Protein AF-A0A9P5J2Y1-F1 (afdb_monomer_lite)

pLDDT: mean 81.2, std 11.12, range [40.03, 93.06]

Foldseek 3Di:
DDDAQEKEKFWDDDPQWTKIKIKGQAPRVHRNHIDMDMDTPGGCVVDPSLLRQLVRLQNSLVVVLVDPPGLEHEYEYQDPVSVVCLVPPDPDPCNVSSVSSVVSVVVSCVVPVNYDYYYHHDHPPDPPPNNVVTD

Secondary structure (DSSP, 8-state):
-PPPEEEEEEEEEETTEEEEEEEE-TTGGG-SS-EEEEEEEEETTT--HHHHHHHHHHHHHHHHHHSTT-SEEEEEES-HHHHHHHHS--SSTTHHHHHHHHHHHHHHHHH-TT-EEEEEE--SSS--HHHHTT-

Radius of gyration: 14.22 Å; chains: 1; bounding box: 40×23×42 Å

Sequence (135 aa):
MGEAFCVYSDGSSIEGGVGAAAVALAGQRGLRNGLTLSYTLGADNLHTVYEAELIGAILALEIIRKAKDVRSAAILMDNQSAIRTLQNPTARPGQQLTQCFFKILEGLLKTNPRLQLQLVWVPGHRDIEGNEAAD

Structure (mmCIF, N/CA/C/O backbone):
data_AF-A0A9P5J2Y1-F1
#
_entry.id   AF-A0A9P5J2Y1-F1
#
loop_
_atom_site.group_PDB
_atom_site.id
_atom_site.type_symbol
_atom_site.label_atom_id
_atom_site.label_alt_id
_atom_site.label_comp_id
_atom_site.label_asym_id
_atom_site.label_entity_id
_atom_site.label_seq_id
_atom_site.pdbx_PDB_ins_code
_atom_site.Cartn_x
_atom_site.Cartn_y
_atom_site.Cartn_z
_atom_site.occupancy
_atom_site.B_iso_or_equiv
_atom_site.auth_seq_id
_atom_site.auth_comp_id
_atom_site.auth_asym_id
_atom_site.auth_atom_id
_atom_site.pdbx_PDB_model_num
ATOM 1 N N . MET A 1 1 ? -13.663 -8.465 16.719 1.00 40.03 1 MET A N 1
ATOM 2 C CA . MET A 1 1 ? -12.519 -7.799 16.060 1.00 40.03 1 MET A CA 1
ATOM 3 C C . MET A 1 1 ? -13.104 -7.135 14.821 1.00 40.03 1 MET A C 1
ATOM 5 O O . MET A 1 1 ? -13.711 -7.849 14.042 1.00 40.03 1 MET A O 1
ATOM 9 N N . GLY A 1 2 ? -13.134 -5.801 14.737 1.00 56.09 2 GLY A N 1
ATOM 10 C CA . GLY A 1 2 ? -13.792 -5.114 13.611 1.00 56.09 2 GLY A CA 1
ATOM 11 C C . GLY A 1 2 ? -13.016 -5.306 12.306 1.00 56.09 2 GLY A C 1
ATOM 12 O O . GLY A 1 2 ? -11.799 -5.468 12.363 1.00 56.09 2 GLY A O 1
ATOM 13 N N . GLU A 1 3 ? -13.704 -5.267 11.165 1.00 69.75 3 GLU A N 1
ATOM 14 C CA . GLU A 1 3 ? -13.107 -5.430 9.831 1.00 69.75 3 GLU A CA 1
ATOM 15 C C . GLU A 1 3 ? -11.933 -4.467 9.623 1.00 69.75 3 GLU A C 1
ATOM 17 O O . GLU A 1 3 ? -12.025 -3.288 9.987 1.00 69.75 3 GLU A O 1
ATOM 22 N N . ALA A 1 4 ? -10.813 -4.970 9.097 1.00 82.69 4 ALA A N 1
ATOM 23 C CA . ALA A 1 4 ? -9.649 -4.155 8.773 1.00 82.69 4 ALA A CA 1
ATOM 24 C C . ALA A 1 4 ? -9.984 -3.181 7.633 1.00 82.69 4 ALA A C 1
ATOM 26 O O . ALA A 1 4 ? -10.786 -3.479 6.752 1.00 82.69 4 ALA A O 1
ATOM 27 N N . PHE A 1 5 ? -9.379 -1.996 7.657 1.00 89.38 5 PHE A N 1
ATOM 28 C CA . PHE A 1 5 ? -9.470 -1.062 6.541 1.00 89.38 5 PHE A CA 1
ATOM 29 C C . PHE A 1 5 ? -8.517 -1.529 5.436 1.00 89.38 5 PHE A C 1
ATOM 31 O O . PHE A 1 5 ? -7.300 -1.422 5.586 1.00 89.38 5 PHE A O 1
ATOM 38 N N . CYS A 1 6 ? -9.076 -2.114 4.383 1.00 91.00 6 CYS A N 1
ATOM 39 C CA . CYS A 1 6 ? -8.317 -2.676 3.270 1.00 91.00 6 CYS A CA 1
ATOM 40 C C . CYS A 1 6 ? -8.020 -1.599 2.228 1.00 91.00 6 CYS A C 1
ATOM 42 O O . CYS A 1 6 ? -8.938 -0.910 1.793 1.00 91.00 6 CYS A O 1
ATOM 44 N N . VAL A 1 7 ? -6.762 -1.487 1.820 1.00 91.00 7 VAL A N 1
ATOM 45 C CA . VAL A 1 7 ? -6.325 -0.633 0.717 1.00 91.00 7 VAL A CA 1
ATOM 46 C C . VAL A 1 7 ? -5.572 -1.504 -0.272 1.00 91.00 7 VAL A C 1
ATOM 48 O O . VAL A 1 7 ? -4.610 -2.165 0.102 1.00 91.00 7 VAL A O 1
ATOM 51 N N . TYR A 1 8 ? -6.027 -1.523 -1.510 1.00 90.56 8 TYR A N 1
ATOM 52 C CA . TYR A 1 8 ? -5.388 -2.227 -2.610 1.00 90.56 8 TYR A CA 1
ATOM 53 C C . TYR A 1 8 ? -4.331 -1.318 -3.210 1.00 90.56 8 TYR A C 1
ATOM 55 O O . TYR A 1 8 ? -4.540 -0.107 -3.258 1.00 90.56 8 TYR A O 1
ATOM 63 N N . SER A 1 9 ? -3.202 -1.866 -3.628 1.00 91.00 9 SER A N 1
ATOM 64 C CA . SER A 1 9 ? -2.198 -1.121 -4.376 1.00 91.00 9 SER A CA 1
ATOM 65 C C . SER A 1 9 ? -1.631 -1.970 -5.486 1.00 91.00 9 SER A C 1
ATOM 67 O O . SER A 1 9 ? -1.388 -3.153 -5.258 1.00 91.00 9 SER A O 1
ATOM 69 N N . ASP A 1 10 ? -1.353 -1.324 -6.606 1.00 87.25 10 ASP A N 1
ATOM 70 C CA . ASP A 1 10 ? -0.775 -1.952 -7.782 1.00 87.25 10 ASP A CA 1
ATOM 71 C C . ASP A 1 10 ? 0.246 -1.010 -8.432 1.00 87.25 10 ASP A C 1
ATOM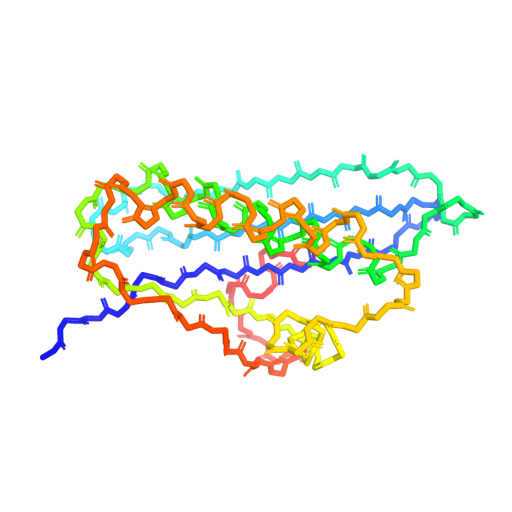 73 O O . ASP A 1 10 ? 0.221 0.217 -8.238 1.00 87.25 10 ASP A O 1
ATOM 77 N N . GLY A 1 11 ? 1.178 -1.600 -9.165 1.00 85.38 11 GLY A N 1
ATOM 78 C CA . GLY A 1 11 ? 2.141 -0.922 -10.004 1.00 85.38 11 GLY A CA 1
ATOM 79 C C . GLY A 1 11 ? 2.091 -1.497 -11.409 1.00 85.38 11 GLY A C 1
ATOM 80 O O . GLY A 1 11 ? 2.516 -2.624 -11.630 1.00 85.38 11 GLY A O 1
ATOM 81 N N . SER A 1 12 ? 1.675 -0.695 -12.383 1.00 81.69 12 SER A N 1
ATOM 82 C CA . SER A 1 12 ? 1.555 -1.124 -13.773 1.00 81.69 12 SER A CA 1
ATOM 83 C C . SER A 1 12 ? 2.559 -0.415 -14.685 1.00 81.69 12 SER A C 1
ATOM 85 O O . SER A 1 12 ? 3.091 0.667 -14.398 1.00 81.69 12 SER A O 1
ATOM 87 N N . SER A 1 13 ? 2.864 -1.056 -15.813 1.00 81.38 13 SER A N 1
ATOM 88 C CA . SER A 1 13 ? 3.582 -0.427 -16.919 1.00 81.38 13 SER A CA 1
ATOM 89 C C . SER A 1 13 ? 2.787 -0.600 -18.202 1.00 81.38 13 SER A C 1
ATOM 91 O O . SER A 1 13 ? 2.520 -1.721 -18.630 1.00 81.38 13 SER A O 1
ATOM 93 N N . ILE A 1 14 ? 2.393 0.523 -18.800 1.00 74.81 14 ILE A N 1
ATOM 94 C CA . ILE A 1 14 ? 1.530 0.577 -19.980 1.00 74.81 14 ILE A CA 1
ATOM 95 C C . ILE A 1 14 ? 2.169 1.522 -20.995 1.00 74.81 14 ILE A C 1
ATOM 97 O O . ILE A 1 14 ? 2.552 2.639 -20.653 1.00 74.81 14 ILE A O 1
ATOM 101 N N . GLU A 1 15 ? 2.286 1.064 -22.245 1.00 72.69 15 GLU A N 1
ATOM 102 C CA . GLU A 1 15 ? 2.726 1.864 -23.405 1.00 72.69 15 GLU A CA 1
ATOM 103 C C . GLU A 1 15 ? 4.025 2.672 -23.190 1.00 72.69 15 GLU A C 1
ATOM 105 O O . GLU A 1 15 ? 4.175 3.792 -23.673 1.00 72.69 15 GLU A O 1
ATOM 110 N N . GLY A 1 16 ? 4.992 2.102 -22.467 1.00 75.44 16 GLY A N 1
ATOM 111 C CA . GLY A 1 16 ? 6.276 2.755 -22.197 1.00 75.44 16 GLY A CA 1
ATOM 112 C C . GLY A 1 16 ? 6.264 3.718 -21.007 1.00 75.44 16 GLY A C 1
ATOM 113 O O . GLY A 1 16 ? 7.264 4.383 -20.747 1.00 75.44 16 GLY A O 1
ATOM 114 N N . GLY A 1 17 ? 5.150 3.805 -20.278 1.00 82.94 17 GLY A N 1
ATOM 115 C CA . GLY A 1 17 ? 5.027 4.499 -19.001 1.00 82.94 17 GLY A CA 1
ATOM 116 C C . GLY A 1 17 ? 4.963 3.527 -17.824 1.00 82.94 17 GLY A C 1
ATOM 117 O O . GLY A 1 17 ? 4.539 2.382 -17.966 1.00 82.94 17 GLY A O 1
ATOM 118 N N . VAL A 1 18 ? 5.370 3.990 -16.647 1.00 85.94 18 VAL A N 1
ATOM 119 C CA . VAL A 1 18 ? 5.280 3.270 -15.373 1.00 85.94 18 VAL A CA 1
ATOM 120 C C . VAL A 1 18 ? 4.470 4.108 -14.398 1.00 85.94 18 VAL A C 1
ATOM 122 O O . VAL A 1 18 ? 4.721 5.306 -14.223 1.00 85.94 18 VAL A O 1
ATOM 125 N N . GLY A 1 19 ? 3.489 3.477 -13.766 1.00 88.38 19 GLY A N 1
ATOM 126 C CA . GLY A 1 19 ? 2.552 4.112 -12.856 1.00 88.38 19 GLY A CA 1
ATOM 127 C C . GLY A 1 19 ? 2.225 3.219 -11.671 1.00 88.38 19 GLY A C 1
ATOM 128 O O . GLY A 1 19 ? 2.420 2.013 -11.701 1.00 88.38 19 GLY A O 1
ATOM 129 N N . ALA A 1 20 ? 1.753 3.842 -10.604 1.00 91.12 20 ALA A N 1
ATOM 130 C CA . ALA A 1 20 ? 1.330 3.173 -9.391 1.00 91.12 20 ALA A CA 1
ATOM 131 C C . ALA A 1 20 ? -0.016 3.723 -8.949 1.00 91.12 20 ALA A C 1
ATOM 133 O O . ALA A 1 20 ? -0.265 4.926 -9.088 1.00 91.12 20 ALA A O 1
ATOM 134 N N . ALA A 1 21 ? -0.847 2.887 -8.347 1.00 90.44 21 ALA A N 1
ATOM 135 C CA . ALA A 1 21 ? -2.091 3.321 -7.743 1.00 90.44 21 ALA A CA 1
ATOM 136 C C . ALA A 1 21 ? -2.358 2.616 -6.416 1.00 90.44 21 ALA A C 1
ATOM 138 O O . ALA A 1 21 ? -1.793 1.575 -6.090 1.00 90.44 21 ALA A O 1
ATOM 139 N N . ALA A 1 22 ? -3.215 3.239 -5.616 1.00 92.25 22 ALA A N 1
ATOM 140 C CA . ALA A 1 22 ? -3.787 2.659 -4.423 1.00 92.25 22 ALA A CA 1
ATOM 141 C C . ALA A 1 22 ? -5.259 3.053 -4.296 1.00 92.25 22 ALA A C 1
ATOM 143 O O . ALA A 1 22 ? -5.626 4.206 -4.543 1.00 92.25 22 ALA A O 1
ATOM 144 N N . VAL A 1 23 ? -6.094 2.106 -3.873 1.00 91.12 23 VAL A N 1
ATOM 145 C CA . VAL A 1 23 ? -7.548 2.248 -3.792 1.00 91.12 23 VAL A CA 1
ATOM 146 C C . VAL A 1 23 ? -8.078 1.692 -2.475 1.00 91.12 23 VAL A C 1
ATOM 148 O O . VAL A 1 23 ? -7.812 0.554 -2.103 1.00 91.12 23 VAL A O 1
ATOM 151 N N . ALA A 1 24 ? -8.888 2.481 -1.777 1.00 90.88 24 ALA A N 1
ATOM 152 C CA . ALA A 1 24 ? -9.806 2.004 -0.749 1.00 90.88 24 ALA A CA 1
ATOM 153 C C . ALA A 1 24 ? -11.235 2.067 -1.291 1.00 90.88 24 ALA A C 1
ATOM 155 O O . ALA A 1 24 ? -11.664 3.103 -1.809 1.00 90.88 24 ALA A O 1
ATOM 156 N N . LEU A 1 25 ? -11.976 0.973 -1.153 1.00 85.56 25 LEU A N 1
ATOM 157 C CA . LEU A 1 25 ? -13.315 0.847 -1.718 1.00 85.56 25 LEU A CA 1
ATOM 158 C C . LEU A 1 25 ? -14.344 1.646 -0.905 1.00 85.56 25 LEU A C 1
ATOM 160 O O . LEU A 1 25 ? -14.214 1.855 0.307 1.00 85.56 25 LEU A O 1
ATOM 164 N N . ALA A 1 26 ? -15.401 2.095 -1.586 1.00 80.31 26 ALA A N 1
ATOM 165 C CA . ALA A 1 26 ? -16.538 2.732 -0.931 1.00 80.31 26 ALA A CA 1
ATOM 166 C C . ALA A 1 26 ? -17.221 1.757 0.049 1.00 80.31 26 ALA A C 1
ATOM 168 O O . ALA A 1 26 ? -17.191 0.542 -0.125 1.00 80.31 26 ALA A O 1
ATOM 169 N N . GLY A 1 27 ? -17.840 2.283 1.104 1.00 74.19 27 GLY A N 1
ATOM 170 C CA . GLY A 1 27 ? -18.539 1.494 2.122 1.00 74.19 27 GLY A CA 1
ATOM 171 C C . GLY A 1 27 ? -17.650 0.991 3.263 1.00 74.19 27 GLY A C 1
ATOM 172 O O . GLY A 1 27 ? -18.159 0.713 4.351 1.00 74.19 27 GLY A O 1
ATOM 173 N N . GLN A 1 28 ? -16.323 0.964 3.099 1.00 80.31 28 GLN A N 1
ATOM 174 C CA . GLN A 1 28 ? -15.417 0.543 4.169 1.00 80.31 28 GLN A CA 1
ATOM 175 C C . GLN A 1 28 ? -15.416 1.538 5.334 1.00 80.31 28 GLN A C 1
ATOM 177 O O . GLN A 1 28 ? -15.039 2.698 5.184 1.00 80.31 28 GLN A O 1
ATOM 182 N N . ARG A 1 29 ? -15.830 1.088 6.527 1.00 72.06 29 ARG A N 1
ATOM 183 C CA . ARG A 1 29 ? -15.871 1.912 7.756 1.00 72.06 29 ARG A CA 1
ATOM 184 C C . ARG A 1 29 ? -16.570 3.274 7.579 1.00 72.06 29 ARG A C 1
ATOM 186 O O . ARG A 1 29 ? -16.201 4.256 8.218 1.00 72.06 29 ARG A O 1
ATOM 193 N N . GLY A 1 30 ? -17.594 3.334 6.727 1.00 67.25 30 GLY A N 1
ATOM 194 C CA . GLY A 1 30 ? -18.356 4.561 6.484 1.00 67.25 30 GLY A CA 1
ATOM 195 C C . GLY A 1 30 ? -17.717 5.539 5.491 1.00 67.25 30 GLY A C 1
ATOM 196 O O . GLY A 1 30 ? -18.184 6.677 5.399 1.00 67.25 30 GLY A O 1
ATOM 197 N N . LEU A 1 31 ? -16.699 5.120 4.722 1.00 74.69 31 LEU A N 1
ATOM 198 C CA . LEU A 1 31 ? -16.288 5.825 3.501 1.00 74.69 31 LEU A CA 1
ATOM 199 C C . LEU A 1 31 ? -17.502 5.924 2.569 1.00 74.69 31 LEU A C 1
ATOM 201 O O . LEU A 1 31 ? -17.960 4.919 2.031 1.00 74.69 31 LEU A O 1
ATOM 205 N N . ARG A 1 32 ? -18.047 7.130 2.383 1.00 71.19 32 ARG A N 1
ATOM 206 C CA . ARG A 1 32 ? -19.167 7.341 1.448 1.00 71.19 32 ARG A CA 1
ATOM 207 C C . ARG A 1 32 ? -18.740 7.131 -0.000 1.00 71.19 32 ARG A C 1
ATOM 209 O O . ARG A 1 32 ? -19.486 6.551 -0.776 1.00 71.19 32 ARG A O 1
ATOM 216 N N . ASN A 1 33 ? -17.528 7.574 -0.315 1.00 78.69 33 ASN A N 1
ATOM 217 C CA . ASN A 1 33 ? -16.896 7.416 -1.613 1.00 78.69 33 ASN A CA 1
ATOM 218 C C . ASN A 1 33 ? -15.585 6.656 -1.399 1.00 78.69 33 ASN A C 1
ATOM 220 O O . ASN A 1 33 ? -14.953 6.830 -0.353 1.00 78.69 33 ASN A O 1
ATOM 224 N N . GLY A 1 34 ? -15.183 5.843 -2.376 1.00 83.94 34 GLY A N 1
ATOM 225 C CA . GLY A 1 34 ? -13.848 5.249 -2.393 1.00 83.94 34 GLY A CA 1
ATOM 226 C C . GLY A 1 34 ? -12.765 6.330 -2.409 1.00 83.94 34 GLY A C 1
ATOM 227 O O . GLY A 1 34 ? -13.019 7.480 -2.782 1.00 83.94 34 GLY A O 1
ATOM 228 N N . LEU A 1 35 ? -11.561 5.975 -1.974 1.00 88.62 35 LEU A N 1
ATOM 229 C CA . LEU A 1 35 ? -10.386 6.834 -2.080 1.00 88.62 35 LEU A CA 1
ATOM 230 C C . LEU A 1 35 ? -9.403 6.191 -3.045 1.00 88.62 35 LEU A C 1
ATOM 232 O O . LEU A 1 35 ? -8.938 5.091 -2.781 1.00 88.62 35 LEU A O 1
ATOM 236 N N . THR A 1 36 ? -9.039 6.917 -4.096 1.00 90.50 36 THR A N 1
ATOM 237 C CA . THR A 1 36 ? -8.025 6.495 -5.063 1.00 90.50 36 THR A CA 1
ATOM 238 C C . THR A 1 36 ? -6.898 7.515 -5.078 1.00 90.50 36 THR A C 1
ATOM 240 O O . THR A 1 36 ? -7.146 8.723 -5.129 1.00 90.50 36 THR A O 1
ATOM 243 N N . LEU A 1 37 ? -5.661 7.037 -5.015 1.00 90.75 37 LEU A N 1
ATOM 244 C CA . LEU A 1 37 ? -4.460 7.819 -5.281 1.00 90.75 37 LEU A CA 1
ATOM 245 C C . LEU A 1 37 ? -3.664 7.109 -6.366 1.00 90.75 37 LEU A C 1
ATOM 247 O O . LEU A 1 37 ? -3.501 5.900 -6.296 1.00 90.75 37 LEU A O 1
ATOM 251 N N . SER A 1 38 ? -3.135 7.857 -7.325 1.00 91.25 38 SER A N 1
ATOM 252 C CA . SER A 1 38 ? -2.227 7.327 -8.337 1.00 91.25 38 SER A CA 1
ATOM 253 C C . SER A 1 38 ? -1.032 8.250 -8.533 1.00 91.25 38 SER A C 1
ATOM 255 O O . SER A 1 38 ? -1.071 9.436 -8.190 1.00 91.25 38 SER A O 1
ATOM 257 N N . TYR A 1 39 ? 0.060 7.684 -9.032 1.00 89.50 39 TYR A N 1
ATOM 258 C CA . TYR A 1 39 ? 1.306 8.382 -9.289 1.00 89.50 39 TYR A CA 1
ATOM 259 C C . TYR A 1 39 ? 1.967 7.832 -10.550 1.00 89.50 39 TYR A C 1
ATOM 261 O O . TYR A 1 39 ? 2.193 6.632 -10.667 1.00 89.50 39 TYR A O 1
ATOM 269 N N . THR A 1 40 ? 2.312 8.715 -11.483 1.00 88.12 40 THR A N 1
ATOM 270 C CA . THR A 1 40 ? 3.027 8.352 -12.711 1.00 88.12 40 THR A CA 1
ATOM 271 C C . THR A 1 40 ? 4.516 8.589 -12.499 1.00 88.12 40 THR A C 1
ATOM 273 O O . THR A 1 40 ? 4.933 9.721 -12.256 1.00 88.12 40 THR A O 1
ATOM 276 N N . LEU A 1 41 ? 5.317 7.525 -12.576 1.00 84.31 41 LEU A N 1
ATOM 277 C CA . LEU A 1 41 ? 6.767 7.593 -12.395 1.00 84.31 41 LEU A CA 1
ATOM 278 C C . LEU A 1 41 ? 7.437 8.195 -13.634 1.00 84.31 41 LEU A C 1
ATOM 280 O O . LEU A 1 41 ? 8.354 9.001 -13.508 1.00 84.31 41 LEU A O 1
ATOM 284 N N . GLY A 1 42 ? 6.953 7.841 -14.825 1.00 84.88 42 GLY A N 1
ATOM 285 C CA . GLY A 1 42 ? 7.512 8.294 -16.097 1.00 84.88 42 GLY A CA 1
ATOM 286 C C . GLY A 1 42 ? 7.805 7.120 -17.016 1.00 84.88 42 GLY A C 1
ATOM 287 O O . GLY A 1 42 ? 7.073 6.139 -16.995 1.00 84.88 42 GLY A O 1
ATOM 288 N N . ALA A 1 43 ? 8.849 7.226 -17.834 1.00 82.19 43 ALA A N 1
ATOM 289 C CA . ALA A 1 43 ? 9.161 6.214 -18.837 1.00 82.19 43 ALA A CA 1
ATOM 290 C C . ALA A 1 43 ? 9.700 4.900 -18.231 1.00 82.19 43 ALA A C 1
ATOM 292 O O . ALA A 1 43 ? 10.458 4.912 -17.258 1.00 82.19 43 ALA A O 1
ATOM 293 N N . ASP A 1 44 ? 9.354 3.774 -18.851 1.00 79.56 44 ASP A N 1
ATOM 294 C CA . ASP A 1 44 ? 9.750 2.402 -18.481 1.00 79.56 44 ASP A CA 1
ATOM 295 C C . ASP A 1 44 ? 11.247 2.092 -18.652 1.00 79.56 44 ASP A C 1
ATOM 297 O O . ASP A 1 44 ? 11.770 1.122 -18.106 1.00 79.56 44 ASP A O 1
ATOM 301 N N . ASN A 1 45 ? 11.967 2.949 -19.374 1.00 79.31 45 ASN A N 1
ATOM 302 C CA . ASN A 1 45 ? 13.420 2.888 -19.505 1.00 79.31 45 ASN A CA 1
ATOM 303 C C . ASN A 1 45 ? 14.172 3.535 -18.327 1.00 79.31 45 ASN A C 1
ATOM 305 O O . ASN A 1 45 ? 15.382 3.344 -18.198 1.00 79.31 45 ASN A O 1
ATOM 309 N N . LEU A 1 46 ? 13.473 4.303 -17.486 1.00 78.00 46 LEU A N 1
ATOM 310 C CA . LEU A 1 46 ? 14.013 4.963 -16.295 1.00 78.00 46 LEU A CA 1
ATOM 311 C C . LEU A 1 46 ? 13.461 4.357 -15.008 1.00 78.00 46 LEU A C 1
ATOM 313 O O . LEU A 1 46 ? 14.160 4.353 -13.995 1.00 78.00 46 LEU A O 1
ATOM 317 N N . HIS A 1 47 ? 12.229 3.854 -15.059 1.00 81.38 47 HIS A N 1
ATOM 318 C CA . HIS A 1 47 ? 11.516 3.322 -13.913 1.00 81.38 47 HIS A CA 1
ATOM 319 C C . HIS A 1 47 ? 11.088 1.885 -14.134 1.00 81.38 47 HIS A C 1
ATOM 321 O O . HIS A 1 47 ? 10.814 1.462 -15.250 1.00 81.38 47 HIS A O 1
ATOM 327 N N . THR A 1 48 ? 11.016 1.127 -13.047 1.00 83.06 48 THR A N 1
ATOM 328 C CA . THR A 1 48 ? 10.602 -0.280 -13.110 1.00 83.06 48 THR A CA 1
ATOM 329 C C . THR A 1 48 ? 9.228 -0.472 -12.491 1.00 83.06 48 THR A C 1
ATOM 331 O O . THR A 1 48 ? 8.868 0.227 -11.546 1.00 83.06 48 THR A O 1
ATOM 334 N N . VAL A 1 49 ? 8.493 -1.486 -12.958 1.00 82.06 49 VAL A N 1
ATOM 335 C CA . VAL A 1 49 ? 7.249 -1.954 -12.316 1.00 82.06 49 VAL A CA 1
ATOM 336 C C . VAL A 1 49 ? 7.462 -2.168 -10.814 1.00 82.06 49 VAL A C 1
ATOM 338 O O . VAL A 1 49 ? 6.663 -1.738 -9.996 1.00 82.06 49 VAL A O 1
ATOM 341 N N . TYR A 1 50 ? 8.617 -2.712 -10.428 1.00 82.56 50 TYR A N 1
ATOM 342 C CA . TYR A 1 50 ? 8.988 -2.885 -9.025 1.00 82.56 50 TYR A CA 1
ATOM 343 C C . TYR A 1 50 ? 9.055 -1.572 -8.219 1.00 82.56 50 TYR A C 1
ATOM 345 O O . TYR A 1 50 ? 8.688 -1.550 -7.046 1.00 82.56 50 TYR A O 1
ATOM 353 N N . GLU A 1 51 ? 9.525 -0.468 -8.804 1.00 84.56 51 GLU A N 1
ATOM 354 C CA . GLU A 1 51 ? 9.476 0.844 -8.140 1.00 84.56 51 GLU A CA 1
ATOM 355 C C . GLU A 1 51 ? 8.042 1.353 -8.020 1.00 84.56 51 GLU A C 1
ATOM 357 O O . GLU A 1 51 ? 7.680 1.934 -6.996 1.00 84.56 51 GLU A O 1
ATOM 362 N N . ALA A 1 52 ? 7.227 1.103 -9.043 1.00 88.00 52 ALA A N 1
ATOM 363 C CA . ALA A 1 52 ? 5.819 1.459 -9.060 1.00 88.00 52 ALA A CA 1
ATOM 364 C C . ALA A 1 52 ? 5.055 0.765 -7.922 1.00 88.00 52 ALA A C 1
ATOM 366 O O . ALA A 1 52 ? 4.367 1.420 -7.152 1.00 88.00 52 ALA A O 1
ATOM 367 N N . GLU A 1 53 ? 5.302 -0.518 -7.703 1.00 87.81 53 GLU A N 1
ATOM 368 C CA . GLU A 1 53 ? 4.736 -1.321 -6.608 1.00 87.81 53 GLU A CA 1
ATOM 369 C C . GLU A 1 53 ? 5.059 -0.756 -5.219 1.00 87.81 53 GLU A C 1
ATOM 371 O O . GLU A 1 53 ? 4.202 -0.648 -4.336 1.00 87.81 53 GLU A O 1
ATOM 376 N N . LEU A 1 54 ? 6.311 -0.328 -5.016 1.00 88.75 54 LEU A N 1
ATOM 377 C CA . LEU A 1 54 ? 6.722 0.325 -3.771 1.00 88.75 54 LEU A CA 1
ATOM 378 C C . LEU A 1 54 ? 6.042 1.688 -3.599 1.00 88.75 54 LEU A C 1
ATOM 380 O O . LEU A 1 54 ? 5.684 2.059 -2.478 1.00 88.75 54 LEU A O 1
ATOM 384 N N . ILE A 1 55 ? 5.840 2.432 -4.688 1.00 90.19 55 ILE A N 1
ATOM 385 C CA . ILE A 1 55 ? 5.081 3.685 -4.662 1.00 90.19 55 ILE A CA 1
ATOM 386 C C . ILE A 1 55 ? 3.599 3.414 -4.385 1.00 90.19 55 ILE A C 1
ATOM 388 O O . ILE A 1 55 ? 3.018 4.135 -3.578 1.00 90.19 55 ILE A O 1
ATOM 392 N N . GLY A 1 56 ? 3.007 2.356 -4.937 1.00 91.69 56 GLY A N 1
ATOM 393 C CA . GLY A 1 56 ? 1.643 1.920 -4.635 1.00 91.69 56 GLY A CA 1
ATOM 394 C C . GLY A 1 56 ? 1.451 1.685 -3.136 1.00 91.69 56 GLY A C 1
ATOM 395 O O . GLY A 1 56 ? 0.532 2.235 -2.526 1.00 91.69 56 GLY A O 1
ATOM 396 N N . ALA A 1 57 ? 2.393 0.993 -2.490 1.00 91.12 57 ALA A N 1
ATOM 397 C CA . ALA A 1 57 ? 2.378 0.806 -1.039 1.00 91.12 57 ALA A CA 1
ATOM 398 C C . ALA A 1 57 ? 2.492 2.134 -0.255 1.00 91.12 57 ALA A C 1
ATOM 400 O O . ALA A 1 57 ? 1.838 2.314 0.777 1.00 91.12 57 ALA A O 1
ATOM 401 N N . ILE A 1 58 ? 3.294 3.091 -0.739 1.00 92.38 58 ILE A N 1
ATOM 402 C CA . ILE A 1 58 ? 3.393 4.440 -0.154 1.00 92.38 58 ILE A CA 1
ATOM 403 C C . ILE A 1 58 ? 2.061 5.192 -0.286 1.00 92.38 58 ILE A C 1
ATOM 405 O O . ILE A 1 58 ? 1.591 5.795 0.682 1.00 92.38 58 ILE A O 1
ATOM 409 N N . LEU A 1 59 ? 1.422 5.133 -1.456 1.00 92.94 59 LEU A N 1
ATOM 410 C CA . LEU A 1 59 ? 0.104 5.725 -1.683 1.00 92.94 59 LEU A CA 1
ATOM 411 C C . LEU A 1 59 ? -0.950 5.080 -0.775 1.00 92.94 59 LEU A C 1
ATOM 413 O O . LEU A 1 59 ? -1.793 5.785 -0.215 1.00 92.94 59 LEU A O 1
ATOM 417 N N . ALA A 1 60 ? -0.862 3.770 -0.542 1.00 93.06 60 ALA A N 1
ATOM 418 C CA . ALA A 1 60 ? -1.758 3.072 0.367 1.00 93.06 60 ALA A CA 1
ATOM 419 C C . ALA A 1 60 ? -1.623 3.571 1.818 1.00 93.06 60 ALA A C 1
ATOM 421 O O . ALA A 1 60 ? -2.635 3.817 2.479 1.00 93.06 60 ALA A O 1
ATOM 422 N N . LEU A 1 61 ? -0.398 3.823 2.303 1.00 92.31 61 LEU A N 1
ATOM 423 C CA . LEU A 1 61 ? -0.182 4.463 3.611 1.00 92.31 61 LEU A CA 1
ATOM 424 C C . LEU A 1 61 ? -0.821 5.854 3.687 1.00 92.31 61 LEU A C 1
ATOM 426 O O . LEU A 1 61 ? -1.406 6.205 4.713 1.00 92.31 61 LEU A O 1
ATOM 430 N N . GLU A 1 62 ? -0.745 6.639 2.614 1.00 91.50 62 GLU A N 1
ATOM 431 C CA . GLU A 1 62 ? -1.371 7.961 2.552 1.00 91.50 62 GLU A CA 1
ATOM 432 C C . GLU A 1 62 ? -2.904 7.888 2.595 1.00 91.50 62 GLU A C 1
ATOM 434 O O . GLU A 1 62 ? -3.541 8.716 3.254 1.00 91.50 62 GLU A O 1
ATOM 439 N N . ILE A 1 63 ? -3.512 6.877 1.968 1.00 90.75 63 ILE A N 1
ATOM 440 C CA . ILE A 1 63 ? -4.955 6.618 2.090 1.00 90.75 63 ILE A CA 1
ATOM 441 C C . ILE A 1 63 ? -5.312 6.255 3.535 1.00 90.75 63 ILE A C 1
ATOM 443 O O . ILE A 1 63 ? -6.236 6.845 4.100 1.00 90.75 63 ILE A O 1
ATOM 447 N N . ILE A 1 64 ? -4.549 5.359 4.171 1.00 90.50 64 ILE A N 1
ATOM 448 C CA . ILE A 1 64 ? -4.758 4.976 5.579 1.00 90.50 64 ILE A CA 1
ATOM 449 C C . ILE A 1 64 ? -4.618 6.194 6.499 1.00 90.50 64 ILE A C 1
ATOM 451 O O . ILE A 1 64 ? -5.415 6.364 7.418 1.00 90.50 64 ILE A O 1
ATOM 455 N N . ARG A 1 65 ? -3.647 7.075 6.236 1.00 87.75 65 ARG A N 1
ATOM 456 C CA . ARG A 1 65 ? -3.434 8.315 6.994 1.00 87.75 65 ARG A CA 1
ATOM 457 C C . ARG A 1 65 ? -4.606 9.289 6.870 1.00 87.75 65 ARG A C 1
ATOM 459 O O . ARG A 1 65 ? -4.910 9.998 7.828 1.00 87.75 65 ARG A O 1
ATOM 466 N N . LYS A 1 66 ? -5.247 9.358 5.698 1.00 86.38 66 LYS A N 1
ATOM 467 C CA . LYS A 1 66 ? -6.433 10.199 5.455 1.00 86.38 66 LYS A CA 1
ATOM 468 C C . LYS A 1 66 ? -7.707 9.601 6.054 1.00 86.38 66 LYS A C 1
ATOM 470 O O . LYS A 1 66 ? -8.626 10.351 6.390 1.00 86.38 66 LYS A O 1
ATOM 475 N N . ALA A 1 67 ? -7.770 8.279 6.200 1.00 83.44 67 ALA A N 1
ATOM 476 C CA . ALA A 1 67 ? -8.884 7.596 6.838 1.00 83.44 67 ALA A CA 1
ATOM 477 C C . ALA A 1 67 ? -8.883 7.848 8.359 1.00 83.44 67 ALA A C 1
ATOM 479 O O . ALA A 1 67 ? -7.894 7.632 9.058 1.00 83.44 67 ALA A O 1
ATOM 480 N N . LYS A 1 68 ? -10.012 8.325 8.896 1.00 73.31 68 LYS A N 1
ATOM 481 C CA . LYS A 1 68 ? -10.164 8.594 10.335 1.00 73.31 68 LYS A CA 1
ATOM 482 C C . LYS A 1 68 ? -10.461 7.305 11.106 1.00 73.31 68 LYS A C 1
ATOM 484 O O . LYS A 1 68 ? -11.103 6.399 10.585 1.00 73.31 68 LYS A O 1
ATOM 489 N N . ASP A 1 69 ? -9.996 7.239 12.355 1.00 76.56 69 ASP A N 1
ATOM 490 C CA . ASP A 1 69 ? -10.304 6.173 13.327 1.00 76.56 69 ASP A CA 1
ATOM 491 C C . ASP A 1 69 ? -9.951 4.735 12.896 1.00 76.56 69 ASP A C 1
ATOM 493 O O . ASP A 1 69 ? -10.493 3.747 13.405 1.00 76.56 69 ASP A O 1
ATOM 497 N N . VAL A 1 70 ? -8.980 4.582 11.995 1.00 84.44 70 VAL A N 1
ATOM 498 C CA . VAL A 1 70 ? -8.488 3.268 11.572 1.00 84.44 70 VAL A CA 1
ATOM 499 C C . VAL A 1 70 ? -7.590 2.669 12.656 1.00 84.44 70 VAL A C 1
ATOM 501 O O . VAL A 1 70 ? -6.498 3.159 12.916 1.00 84.44 70 VAL A O 1
ATOM 504 N N . ARG A 1 71 ? -8.028 1.579 13.296 1.00 87.06 71 ARG A N 1
ATOM 505 C CA . ARG A 1 71 ? -7.211 0.823 14.276 1.00 87.06 71 ARG A CA 1
ATOM 506 C C . ARG A 1 71 ? -6.532 -0.411 13.691 1.00 87.06 71 ARG A C 1
ATOM 508 O O . ARG A 1 71 ? -5.589 -0.936 14.264 1.00 87.06 71 ARG A O 1
ATOM 515 N N . SER A 1 72 ? -7.031 -0.887 12.561 1.00 90.06 72 SER A N 1
ATOM 516 C CA . SER A 1 72 ? -6.486 -2.029 11.836 1.00 90.06 72 SER A CA 1
ATOM 517 C C . SER A 1 72 ? -6.636 -1.749 10.351 1.00 90.06 72 SER A C 1
ATOM 519 O O . SER A 1 72 ? -7.740 -1.375 9.930 1.00 90.06 72 SER A O 1
ATOM 521 N N . ALA A 1 73 ? -5.536 -1.874 9.614 1.00 91.38 73 ALA A N 1
ATOM 522 C CA . ALA A 1 73 ? -5.446 -1.660 8.179 1.00 91.38 73 ALA A CA 1
ATOM 523 C C . ALA A 1 73 ? -4.654 -2.789 7.513 1.00 91.38 73 ALA A C 1
ATOM 525 O O . ALA A 1 73 ? -3.718 -3.329 8.106 1.00 91.38 73 ALA A O 1
ATOM 526 N N . ALA A 1 74 ? -5.017 -3.106 6.277 1.00 91.75 74 ALA A N 1
ATOM 527 C CA . ALA A 1 74 ? -4.306 -4.056 5.438 1.00 91.75 74 ALA A CA 1
ATOM 528 C C . ALA A 1 74 ? -3.989 -3.397 4.095 1.00 91.75 74 ALA A C 1
ATOM 530 O O . ALA A 1 74 ? -4.886 -2.825 3.480 1.00 91.75 74 ALA A O 1
ATOM 531 N N . ILE A 1 75 ? -2.734 -3.475 3.659 1.00 91.94 75 ILE A N 1
ATOM 532 C CA . ILE A 1 75 ? -2.336 -3.129 2.292 1.00 91.94 75 ILE A CA 1
ATOM 533 C C . ILE A 1 75 ? -2.296 -4.436 1.511 1.00 91.94 75 ILE A C 1
ATOM 535 O O . ILE A 1 75 ? -1.547 -5.346 1.879 1.00 91.94 75 ILE A O 1
ATOM 539 N N . LEU A 1 76 ? -3.139 -4.539 0.492 1.00 90.44 76 LEU A N 1
ATOM 540 C CA . LEU A 1 76 ? -3.236 -5.696 -0.381 1.00 90.44 76 LEU A CA 1
ATOM 541 C C . LEU A 1 76 ? -2.400 -5.410 -1.620 1.00 90.44 76 LEU A C 1
ATOM 543 O O . LEU A 1 76 ? -2.653 -4.428 -2.312 1.00 90.44 76 LEU A O 1
ATOM 547 N N . MET A 1 77 ? -1.397 -6.250 -1.844 1.00 88.69 77 MET A N 1
ATOM 548 C CA . MET A 1 77 ? -0.489 -6.160 -2.985 1.00 88.69 77 MET A CA 1
ATOM 549 C C . MET A 1 77 ? -0.439 -7.516 -3.671 1.00 88.69 77 MET A C 1
ATOM 551 O O . MET A 1 77 ? -0.476 -8.553 -2.996 1.00 88.69 77 MET A O 1
ATOM 555 N N . ASP A 1 78 ? -0.285 -7.533 -4.983 1.00 83.12 78 ASP A N 1
ATOM 556 C CA . ASP A 1 78 ? -0.142 -8.767 -5.751 1.00 83.12 78 ASP A CA 1
ATOM 557 C C . ASP A 1 78 ? 1.322 -9.186 -5.974 1.00 83.12 78 ASP A C 1
ATOM 559 O O . ASP A 1 78 ? 1.628 -10.356 -6.246 1.00 83.12 78 ASP A O 1
ATOM 563 N N . ASN A 1 79 ? 2.257 -8.281 -5.691 1.00 81.62 79 ASN A N 1
ATOM 564 C CA . ASN A 1 79 ? 3.680 -8.522 -5.832 1.00 81.62 79 ASN A CA 1
ATOM 565 C C . ASN A 1 79 ? 4.354 -9.044 -4.559 1.00 81.62 79 ASN A C 1
ATOM 567 O O . ASN A 1 79 ? 4.772 -8.307 -3.658 1.00 81.62 79 ASN A O 1
ATOM 571 N N . GLN A 1 80 ? 4.562 -10.363 -4.517 1.00 80.06 80 GLN A N 1
ATOM 572 C CA . GLN A 1 80 ? 5.266 -11.021 -3.409 1.00 80.06 80 GLN A CA 1
ATOM 573 C C . GLN A 1 80 ? 6.687 -10.487 -3.186 1.00 80.06 80 GLN A C 1
ATOM 575 O O . GLN A 1 80 ? 7.178 -10.531 -2.056 1.00 80.06 80 GLN A O 1
ATOM 580 N N . SER A 1 81 ? 7.367 -10.003 -4.231 1.00 79.31 81 SER A N 1
ATOM 581 C CA . SER A 1 81 ? 8.727 -9.466 -4.102 1.00 79.31 81 SER A CA 1
ATOM 582 C C . SER A 1 81 ? 8.718 -8.130 -3.363 1.00 79.31 81 SER A C 1
ATOM 584 O O . SER A 1 81 ? 9.532 -7.937 -2.460 1.00 79.31 81 SER A O 1
ATOM 586 N N . ALA A 1 82 ? 7.767 -7.248 -3.682 1.00 81.69 82 ALA A N 1
ATOM 587 C CA . ALA A 1 82 ? 7.579 -5.982 -2.978 1.00 81.69 82 ALA A CA 1
ATOM 588 C C . ALA A 1 82 ? 7.227 -6.215 -1.500 1.00 81.69 82 ALA A C 1
ATOM 590 O O . ALA A 1 82 ? 7.880 -5.654 -0.617 1.00 81.69 82 ALA A O 1
ATOM 591 N N . ILE A 1 83 ? 6.295 -7.134 -1.214 1.00 82.31 83 ILE A N 1
ATOM 592 C CA . ILE A 1 83 ? 5.932 -7.510 0.163 1.00 82.31 83 ILE A CA 1
ATOM 593 C C . ILE A 1 83 ? 7.159 -8.001 0.938 1.00 82.31 83 ILE A C 1
ATOM 595 O O . ILE A 1 83 ? 7.411 -7.540 2.051 1.00 82.31 83 ILE A O 1
ATOM 599 N N . ARG A 1 84 ? 7.956 -8.908 0.357 1.00 82.75 84 ARG A N 1
ATOM 600 C CA . ARG A 1 84 ? 9.174 -9.420 1.008 1.00 82.75 84 ARG A CA 1
ATOM 601 C C . ARG A 1 84 ? 10.182 -8.310 1.294 1.00 82.75 84 ARG A C 1
ATOM 603 O O . ARG A 1 84 ? 10.770 -8.309 2.372 1.00 82.75 84 ARG A O 1
ATOM 610 N N . THR A 1 85 ? 10.367 -7.364 0.374 1.00 81.56 85 THR A N 1
ATOM 611 C CA . THR A 1 85 ? 11.260 -6.218 0.598 1.00 81.56 85 THR A CA 1
ATOM 612 C C . THR A 1 85 ? 10.753 -5.311 1.718 1.00 81.56 85 THR A C 1
ATOM 614 O O . THR A 1 85 ? 11.550 -4.865 2.541 1.00 81.56 85 THR A O 1
ATOM 617 N N . LEU A 1 86 ? 9.446 -5.046 1.780 1.00 81.19 86 LEU A N 1
ATOM 618 C CA . LEU A 1 86 ? 8.853 -4.220 2.835 1.00 81.19 86 LEU A CA 1
ATOM 619 C C . LEU A 1 86 ? 8.820 -4.933 4.195 1.00 81.19 86 LEU A C 1
ATOM 621 O O . LEU A 1 86 ? 8.822 -4.275 5.227 1.00 81.19 86 LEU A O 1
ATOM 625 N N . GLN A 1 87 ? 8.821 -6.266 4.224 1.00 80.94 87 GLN A N 1
ATOM 626 C CA . GLN A 1 87 ? 8.945 -7.041 5.463 1.00 80.94 87 GLN A CA 1
ATOM 627 C C . GLN A 1 87 ? 10.397 -7.182 5.932 1.00 80.94 87 GLN A C 1
ATOM 629 O O . GLN A 1 87 ? 10.646 -7.283 7.132 1.00 80.94 87 GLN A O 1
ATOM 634 N N . ASN A 1 88 ? 11.356 -7.199 5.003 1.00 77.19 88 ASN A N 1
ATOM 635 C CA . ASN A 1 88 ? 12.774 -7.358 5.302 1.00 77.19 88 ASN A CA 1
ATOM 636 C C . ASN A 1 88 ? 13.629 -6.434 4.412 1.00 77.19 88 ASN A C 1
ATOM 638 O O . ASN A 1 88 ? 14.130 -6.872 3.368 1.00 77.19 88 ASN A O 1
ATOM 642 N N . PRO A 1 89 ? 13.792 -5.151 4.787 1.00 65.69 89 PRO A N 1
ATOM 643 C CA . PRO A 1 89 ? 14.539 -4.191 3.983 1.00 65.69 89 PRO A CA 1
ATOM 644 C C . PRO A 1 89 ? 16.006 -4.620 3.830 1.00 65.69 89 PRO A C 1
ATOM 646 O O . PRO A 1 89 ? 16.766 -4.661 4.794 1.00 65.69 89 PRO A O 1
ATOM 649 N N . THR A 1 90 ? 16.420 -4.920 2.595 1.00 61.62 90 THR A N 1
ATOM 650 C CA . THR A 1 90 ? 17.813 -5.254 2.246 1.00 61.62 90 THR A CA 1
ATOM 651 C C . THR A 1 90 ? 18.513 -4.075 1.560 1.00 61.62 90 THR A C 1
ATOM 653 O O . THR A 1 90 ? 17.867 -3.185 1.009 1.00 61.62 90 THR A O 1
ATOM 656 N N . ALA A 1 91 ? 19.850 -4.052 1.578 1.00 55.81 91 ALA A N 1
ATOM 657 C CA . ALA A 1 91 ? 20.669 -3.022 0.928 1.00 55.81 91 ALA A CA 1
ATOM 658 C C . ALA A 1 91 ? 20.737 -3.217 -0.606 1.00 55.81 91 ALA A C 1
ATOM 660 O O . ALA A 1 91 ? 21.774 -3.586 -1.151 1.00 55.81 91 ALA A O 1
ATOM 661 N N . ARG A 1 92 ? 19.608 -3.045 -1.302 1.00 57.19 92 ARG A N 1
ATOM 662 C CA . ARG A 1 92 ? 19.447 -3.267 -2.753 1.00 57.19 92 ARG A CA 1
ATOM 663 C C . ARG A 1 92 ? 18.843 -2.038 -3.459 1.00 57.19 92 ARG A C 1
ATOM 665 O O . ARG A 1 92 ? 18.334 -1.146 -2.778 1.00 57.19 92 ARG A O 1
ATOM 672 N N . PRO A 1 93 ? 18.867 -1.972 -4.808 1.00 51.16 93 PRO A N 1
ATOM 673 C CA . PRO A 1 93 ? 18.142 -0.947 -5.566 1.00 51.16 93 PRO A CA 1
ATOM 674 C C . PRO A 1 93 ? 16.671 -0.868 -5.120 1.00 51.16 93 PRO A C 1
ATOM 676 O O . PRO A 1 93 ? 16.042 -1.898 -4.885 1.00 51.16 93 PRO A O 1
ATOM 679 N N . GLY A 1 94 ? 16.148 0.347 -4.925 1.00 58.81 94 GLY A N 1
ATOM 680 C CA . GLY A 1 94 ? 14.838 0.592 -4.298 1.00 58.81 94 GLY A CA 1
ATOM 681 C C . GLY A 1 94 ? 14.889 0.920 -2.798 1.00 58.81 94 GLY A C 1
ATOM 682 O O . GLY A 1 94 ? 13.872 1.305 -2.226 1.00 58.81 94 GLY A O 1
ATOM 683 N N . GLN A 1 95 ? 16.068 0.871 -2.160 1.00 70.94 95 GLN A N 1
ATOM 684 C CA . GLN A 1 95 ? 16.242 1.221 -0.742 1.00 70.94 95 GLN A CA 1
ATOM 685 C C . GLN A 1 95 ? 15.693 2.613 -0.389 1.00 70.94 95 GLN A C 1
ATOM 687 O O . GLN A 1 95 ? 15.152 2.785 0.697 1.00 70.94 95 GLN A O 1
ATOM 692 N N . GLN A 1 96 ? 15.798 3.592 -1.295 1.00 79.12 96 GLN A N 1
ATOM 693 C CA . GLN A 1 96 ? 15.255 4.939 -1.079 1.00 79.12 96 GLN A CA 1
ATOM 694 C C . GLN A 1 96 ? 13.724 4.918 -0.936 1.00 79.12 96 GLN A C 1
ATOM 696 O O . GLN A 1 96 ? 13.191 5.515 -0.005 1.00 79.12 96 GLN A O 1
ATOM 701 N N . LEU A 1 97 ? 13.014 4.177 -1.796 1.00 82.88 97 LEU A N 1
ATOM 702 C CA . LEU A 1 97 ? 11.556 4.035 -1.716 1.00 82.88 97 LEU A CA 1
ATOM 703 C C . LEU A 1 97 ? 11.143 3.251 -0.469 1.00 82.88 97 LEU A C 1
ATOM 705 O O . LEU A 1 97 ? 10.242 3.674 0.251 1.00 82.88 97 LEU A O 1
ATOM 709 N N . THR A 1 98 ? 11.863 2.178 -0.139 1.00 83.12 98 THR A N 1
ATOM 710 C CA . THR A 1 98 ? 11.634 1.425 1.100 1.00 83.12 98 THR A CA 1
ATOM 711 C C . THR A 1 98 ? 11.851 2.298 2.343 1.00 83.12 98 THR A C 1
ATOM 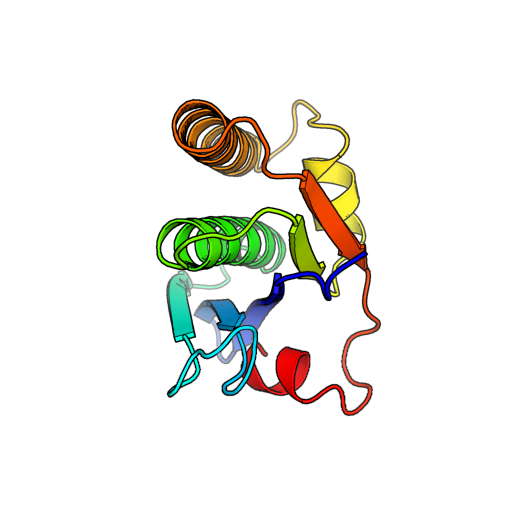713 O O . THR A 1 98 ? 11.037 2.278 3.263 1.00 83.12 98 THR A O 1
ATOM 716 N N . GLN A 1 99 ? 12.902 3.126 2.373 1.00 84.25 99 GLN A N 1
ATOM 717 C CA . GLN A 1 99 ? 13.136 4.093 3.454 1.00 84.25 99 GLN A CA 1
ATOM 718 C C . GLN A 1 99 ? 12.019 5.137 3.538 1.00 84.25 99 GLN A C 1
ATOM 720 O O . GLN A 1 99 ? 11.563 5.451 4.638 1.00 84.25 99 GLN A O 1
ATOM 725 N N . CYS A 1 100 ? 11.548 5.654 2.400 1.00 86.81 100 CYS A N 1
ATOM 726 C CA . CYS A 1 100 ? 10.402 6.560 2.355 1.00 86.81 100 CYS A CA 1
ATOM 727 C C . CYS A 1 100 ? 9.141 5.904 2.930 1.00 86.81 100 CYS A C 1
ATOM 729 O O . CYS A 1 100 ? 8.484 6.512 3.775 1.00 86.81 100 CYS A O 1
ATOM 731 N N . PHE A 1 101 ? 8.847 4.659 2.544 1.00 88.56 101 PHE A N 1
ATOM 732 C CA . PHE A 1 101 ? 7.730 3.887 3.087 1.00 88.56 101 PHE A CA 1
ATOM 733 C C . PHE A 1 101 ? 7.815 3.786 4.614 1.00 88.56 101 PHE A C 1
ATOM 735 O O . PHE A 1 101 ? 6.876 4.170 5.311 1.00 88.56 101 PHE A O 1
ATOM 742 N N . PHE A 1 102 ? 8.960 3.354 5.154 1.00 88.62 102 PHE A N 1
ATOM 743 C CA . PHE A 1 102 ? 9.134 3.230 6.603 1.00 88.62 102 PHE A CA 1
ATOM 744 C C . PHE A 1 102 ? 9.058 4.573 7.328 1.00 88.62 102 PHE A C 1
ATOM 746 O O . PHE A 1 102 ? 8.444 4.654 8.388 1.00 88.62 102 PHE A O 1
ATOM 753 N N . LYS A 1 103 ? 9.597 5.650 6.751 1.00 89.25 103 LYS A N 1
ATOM 754 C CA . LYS A 1 103 ? 9.504 6.997 7.330 1.00 89.25 103 LYS A CA 1
ATOM 755 C C . LYS A 1 103 ? 8.052 7.476 7.438 1.00 89.25 103 LYS A C 1
ATOM 757 O O . LYS A 1 103 ? 7.674 8.073 8.447 1.00 89.25 103 LYS A O 1
ATOM 762 N N . ILE A 1 104 ? 7.238 7.217 6.414 1.00 89.19 104 ILE A N 1
ATOM 763 C CA . ILE A 1 104 ? 5.804 7.544 6.420 1.00 89.19 104 ILE A CA 1
ATOM 764 C C . ILE A 1 104 ? 5.070 6.663 7.434 1.00 89.19 104 ILE A C 1
ATOM 766 O O . ILE A 1 104 ? 4.286 7.180 8.232 1.00 89.19 10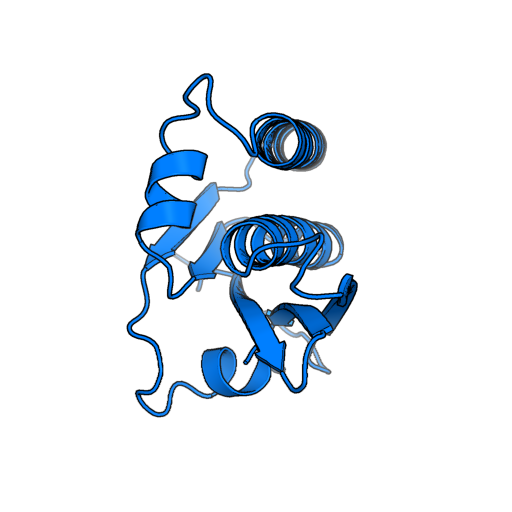4 ILE A O 1
ATOM 770 N N . LEU A 1 105 ? 5.372 5.361 7.466 1.00 89.75 105 LEU A N 1
ATOM 771 C CA . LEU A 1 105 ? 4.800 4.422 8.428 1.00 89.75 105 LEU A CA 1
ATOM 772 C C . LEU A 1 105 ? 5.107 4.827 9.876 1.00 89.75 105 LEU A C 1
ATOM 774 O O . LEU A 1 105 ? 4.206 4.864 10.707 1.00 89.75 105 LEU A O 1
ATOM 778 N N . GLU A 1 106 ? 6.348 5.193 10.188 1.00 90.12 106 GLU A N 1
ATOM 779 C CA . GLU A 1 106 ? 6.724 5.696 11.511 1.00 90.12 106 GLU A CA 1
ATOM 780 C C . GLU A 1 106 ? 5.950 6.963 11.881 1.00 90.12 106 GLU A C 1
ATOM 782 O O . GLU A 1 106 ? 5.481 7.098 13.012 1.00 90.12 106 GLU A O 1
ATOM 787 N N . GLY A 1 107 ? 5.792 7.896 10.938 1.00 90.25 107 GLY A N 1
ATOM 788 C CA . GLY A 1 107 ? 4.972 9.091 11.136 1.00 90.25 107 GLY A CA 1
ATOM 789 C C . GLY A 1 107 ? 3.511 8.74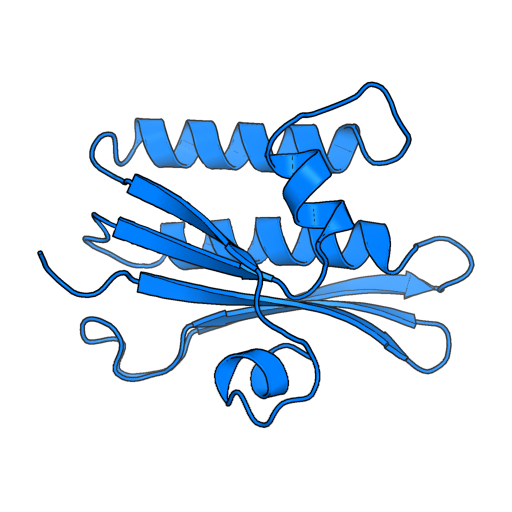8 11.441 1.00 90.25 107 GLY A C 1
ATOM 790 O O . GLY A 1 107 ? 2.919 9.319 12.358 1.00 90.25 107 GLY A O 1
ATOM 791 N N . LEU A 1 108 ? 2.951 7.776 10.719 1.00 88.38 108 LEU A N 1
ATOM 792 C CA . LEU A 1 108 ? 1.591 7.281 10.915 1.00 88.38 108 LEU A CA 1
ATOM 793 C C . LEU A 1 108 ? 1.418 6.584 12.272 1.00 88.38 108 LEU A C 1
ATOM 795 O O . LEU A 1 108 ? 0.439 6.832 12.969 1.00 88.38 108 LEU A O 1
ATOM 799 N N . LEU A 1 109 ? 2.378 5.761 12.692 1.00 89.38 109 LEU A N 1
ATOM 800 C CA . LEU A 1 109 ? 2.342 5.092 13.995 1.00 89.38 109 LEU A CA 1
ATOM 801 C C . LEU A 1 109 ? 2.548 6.074 15.157 1.00 89.38 109 LEU A C 1
ATOM 803 O O . LEU A 1 109 ? 1.990 5.872 16.232 1.00 89.38 109 LEU A O 1
ATOM 807 N N . LYS A 1 110 ? 3.286 7.174 14.958 1.00 89.94 110 LYS A N 1
ATOM 808 C CA . LYS A 1 110 ? 3.399 8.247 15.963 1.00 89.94 110 LYS A CA 1
ATOM 809 C C . LYS A 1 110 ? 2.072 8.971 16.186 1.00 89.94 110 LYS A C 1
ATOM 811 O O . LYS A 1 110 ? 1.754 9.306 17.324 1.00 89.94 110 LYS A O 1
ATOM 816 N N . THR A 1 111 ? 1.303 9.218 15.126 1.00 87.75 111 THR A N 1
ATOM 817 C CA . THR A 1 111 ? -0.008 9.883 15.230 1.00 87.75 111 THR A CA 1
ATOM 818 C C . THR A 1 111 ? -1.130 8.918 15.609 1.00 87.75 111 THR A C 1
ATOM 820 O O . THR A 1 111 ? -2.105 9.334 16.234 1.00 87.75 111 THR A O 1
ATOM 823 N N . ASN A 1 112 ? -0.981 7.628 15.298 1.00 87.19 112 ASN A N 1
ATOM 824 C CA . ASN A 1 112 ? -1.932 6.577 15.636 1.00 87.19 112 ASN A CA 1
ATOM 825 C C . ASN A 1 112 ? -1.227 5.313 16.180 1.00 87.19 112 ASN A C 1
ATOM 827 O O . ASN A 1 112 ? -1.124 4.301 15.483 1.00 87.19 112 ASN A O 1
ATOM 831 N N . PRO A 1 113 ? -0.793 5.320 17.457 1.00 86.44 113 PRO A N 1
ATOM 832 C CA . PRO A 1 113 ? 0.011 4.235 18.039 1.00 86.44 113 PRO A CA 1
ATOM 833 C C . PRO A 1 113 ? -0.713 2.895 18.174 1.00 86.44 113 PRO A C 1
ATOM 835 O O . PRO A 1 113 ? -0.091 1.875 18.454 1.00 86.44 113 PRO A O 1
ATOM 838 N N . ARG A 1 114 ? -2.044 2.891 18.036 1.00 87.00 114 ARG A N 1
ATOM 839 C CA . ARG A 1 114 ? -2.871 1.680 18.128 1.00 87.00 114 ARG A CA 1
ATOM 840 C C . ARG A 1 114 ? -3.137 1.049 16.763 1.00 87.00 114 ARG A C 1
ATOM 842 O O . ARG A 1 114 ? -3.831 0.035 16.717 1.00 87.00 114 ARG A O 1
ATOM 849 N N . LEU A 1 115 ? -2.647 1.652 15.679 1.00 89.19 115 LEU A N 1
ATOM 850 C CA . LEU A 1 115 ? -2.802 1.118 14.336 1.00 89.19 115 LEU A CA 1
ATOM 851 C C . LEU A 1 115 ? -2.022 -0.189 14.194 1.00 89.19 115 LEU A C 1
ATOM 853 O O . LEU A 1 115 ? -0.810 -0.233 14.378 1.00 89.19 115 LEU A O 1
ATOM 857 N N . GLN A 1 116 ? -2.728 -1.241 13.803 1.00 90.00 116 GLN A N 1
ATOM 858 C CA 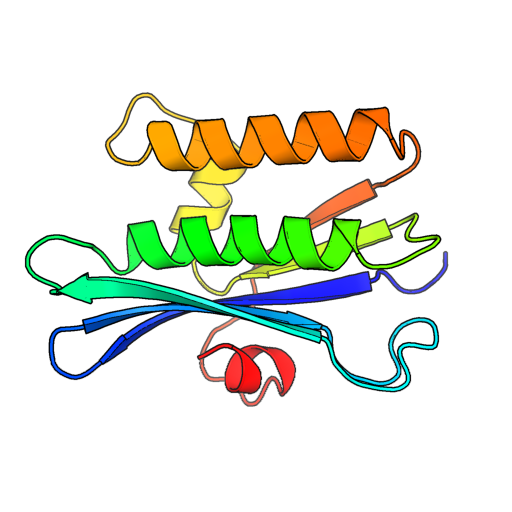. GLN A 1 116 ? -2.130 -2.488 13.344 1.00 90.00 116 GLN A CA 1
ATOM 859 C C . GLN A 1 116 ? -2.158 -2.505 11.818 1.00 90.00 116 GLN A C 1
ATOM 861 O O . GLN A 1 116 ? -3.238 -2.565 11.229 1.00 90.00 116 GLN A O 1
ATOM 866 N N . LEU A 1 117 ? -0.983 -2.425 11.195 1.00 89.69 117 LEU A N 1
ATOM 867 C CA . LEU A 1 117 ? -0.826 -2.514 9.747 1.00 89.69 117 LEU A CA 1
ATOM 868 C C . LEU A 1 117 ? -0.380 -3.923 9.350 1.00 89.69 117 LEU A C 1
ATOM 870 O O . LEU A 1 117 ? 0.553 -4.466 9.941 1.00 89.69 117 LEU A O 1
ATOM 874 N N . GLN A 1 118 ? -1.019 -4.487 8.330 1.00 90.31 118 GLN A N 1
ATOM 875 C CA . GLN A 1 118 ? -0.629 -5.754 7.717 1.00 90.31 118 GLN A CA 1
ATOM 876 C C . GLN A 1 118 ? -0.366 -5.561 6.223 1.00 90.31 118 GLN A C 1
ATOM 878 O O . GLN A 1 118 ? -1.097 -4.838 5.553 1.00 90.31 118 GLN A O 1
ATOM 883 N N . LEU A 1 119 ? 0.667 -6.225 5.708 1.00 87.19 119 LEU A N 1
ATOM 884 C CA . LEU A 1 119 ? 0.877 -6.392 4.271 1.00 87.19 119 LEU A CA 1
ATOM 885 C C . LEU A 1 119 ? 0.335 -7.768 3.890 1.00 87.19 119 LEU A C 1
ATOM 887 O O . LEU A 1 119 ? 0.780 -8.774 4.449 1.00 87.19 119 LEU A O 1
ATOM 891 N N . VAL A 1 120 ? -0.643 -7.805 2.992 1.00 87.81 120 VAL A N 1
ATOM 892 C CA . VAL A 1 120 ? -1.353 -9.021 2.593 1.00 87.81 120 VAL A CA 1
ATOM 893 C C . VAL A 1 120 ? -1.099 -9.263 1.116 1.00 87.81 120 VAL A C 1
ATOM 895 O O . VAL A 1 120 ? -1.309 -8.381 0.291 1.00 87.81 120 VAL A O 1
ATOM 898 N N . TRP A 1 121 ? -0.654 -10.473 0.790 1.00 86.44 121 TRP A N 1
ATOM 899 C CA . TRP A 1 121 ? -0.539 -10.881 -0.600 1.00 86.44 121 TRP A CA 1
ATOM 900 C C . TRP A 1 121 ? -1.903 -11.303 -1.146 1.00 86.44 121 TRP A C 1
ATOM 902 O O . TRP A 1 121 ? -2.573 -12.141 -0.536 1.00 86.44 121 TRP A O 1
ATOM 912 N N . VAL A 1 122 ? -2.278 -10.760 -2.300 1.00 81.56 122 VAL A N 1
ATOM 913 C CA . VAL A 1 122 ? -3.441 -11.189 -3.080 1.00 81.56 122 VAL A CA 1
ATOM 914 C C . VAL A 1 122 ? -2.998 -11.707 -4.448 1.00 81.56 122 VAL A C 1
ATOM 916 O O . VAL A 1 122 ? -2.013 -11.235 -4.994 1.00 81.56 122 VAL A O 1
ATOM 919 N N . PRO A 1 123 ? -3.656 -12.718 -5.023 1.00 73.75 123 PRO A N 1
ATOM 920 C CA . PRO A 1 123 ? -3.363 -13.115 -6.393 1.00 73.75 123 PRO A CA 1
ATOM 921 C C . PRO A 1 123 ? -3.857 -12.039 -7.374 1.00 73.75 123 PRO A C 1
ATOM 923 O O . PRO A 1 123 ? -5.050 -11.736 -7.379 1.00 73.75 123 PRO A O 1
ATOM 926 N N . GLY A 1 124 ? -2.963 -11.517 -8.218 1.00 63.19 124 GLY A N 1
ATOM 927 C CA . GLY A 1 124 ? -3.321 -10.637 -9.337 1.00 63.19 124 GLY A CA 1
ATOM 928 C C . GLY A 1 124 ? -4.212 -11.344 -10.371 1.00 63.19 124 GLY A C 1
ATOM 929 O O . GLY A 1 124 ? -4.173 -12.574 -10.502 1.00 63.19 124 GLY A O 1
ATOM 930 N N . HIS A 1 125 ? -5.035 -10.566 -11.082 1.00 57.06 125 HIS A N 1
ATOM 931 C CA . HIS A 1 125 ? -5.932 -11.009 -12.166 1.00 57.06 125 HIS A CA 1
ATOM 932 C C . HIS A 1 125 ? -6.916 -12.150 -11.809 1.00 57.06 125 HIS A C 1
ATOM 934 O O . HIS A 1 125 ? -7.086 -13.106 -12.570 1.00 57.06 125 HIS A O 1
ATOM 940 N N . ARG A 1 126 ? -7.573 -12.075 -10.640 1.00 53.16 126 ARG A N 1
ATOM 941 C CA . ARG A 1 126 ? -8.655 -13.003 -10.232 1.00 53.16 126 ARG A CA 1
ATOM 942 C C . ARG A 1 126 ? -9.952 -12.300 -9.800 1.00 53.16 126 ARG A C 1
ATOM 944 O O . ARG A 1 126 ? -10.473 -12.623 -8.733 1.00 53.16 126 ARG A O 1
ATOM 951 N N . ASP A 1 127 ? -10.455 -11.349 -10.584 1.00 54.34 127 ASP A N 1
ATOM 952 C CA . ASP A 1 127 ? -11.762 -10.703 -10.352 1.00 54.34 127 ASP A CA 1
ATOM 953 C C . ASP A 1 127 ? -11.931 -10.113 -8.929 1.00 54.34 127 ASP A C 1
ATOM 955 O O . ASP A 1 127 ? -13.011 -10.146 -8.333 1.00 54.34 127 ASP A O 1
ATOM 959 N N . ILE A 1 128 ? -10.844 -9.617 -8.322 1.00 60.47 128 ILE A N 1
ATOM 960 C CA . ILE A 1 128 ? -10.915 -8.903 -7.042 1.00 60.47 128 ILE A CA 1
ATOM 961 C C . ILE A 1 128 ? -11.142 -7.433 -7.376 1.00 60.47 128 ILE A C 1
ATOM 963 O O . ILE A 1 128 ? -10.204 -6.754 -7.777 1.00 60.47 128 ILE A O 1
ATOM 967 N N . GLU A 1 129 ? -12.362 -6.943 -7.151 1.00 69.50 129 GLU A N 1
ATOM 968 C CA . GLU A 1 129 ? -12.802 -5.573 -7.482 1.00 69.50 129 GLU A CA 1
ATOM 969 C C . GLU A 1 129 ? -11.792 -4.488 -7.065 1.00 69.50 129 GLU A C 1
ATOM 971 O O . GLU A 1 129 ? -11.528 -3.546 -7.803 1.00 69.50 129 GLU A O 1
ATOM 976 N N . GLY A 1 130 ? -11.181 -4.627 -5.885 1.00 60.88 130 GLY A N 1
ATOM 977 C CA . GLY A 1 130 ? -10.175 -3.679 -5.407 1.00 60.88 130 GLY A CA 1
ATOM 978 C C . GLY A 1 130 ? -8.825 -3.754 -6.126 1.00 60.88 130 GLY A C 1
ATOM 979 O O . GLY A 1 130 ? -8.167 -2.728 -6.250 1.00 60.88 130 GLY A O 1
ATOM 980 N N . ASN A 1 131 ? -8.425 -4.938 -6.596 1.00 62.41 131 ASN A N 1
ATOM 981 C CA . ASN A 1 131 ? -7.211 -5.116 -7.393 1.00 62.41 131 ASN A CA 1
ATOM 982 C C . ASN A 1 131 ? -7.428 -4.600 -8.817 1.00 62.41 131 ASN A C 1
ATOM 984 O O . ASN A 1 131 ? -6.586 -3.881 -9.322 1.00 62.41 131 ASN A O 1
ATOM 988 N N . GLU A 1 132 ? -8.584 -4.887 -9.425 1.00 65.81 132 GLU A N 1
ATOM 989 C CA . GLU A 1 132 ? -8.947 -4.352 -10.750 1.00 65.81 132 GLU A CA 1
ATOM 990 C C . GLU A 1 132 ? -9.099 -2.830 -10.757 1.00 65.81 132 GLU A C 1
ATOM 992 O O . GLU A 1 132 ? -8.903 -2.190 -11.780 1.00 65.81 132 GLU A O 1
ATOM 997 N N . ALA A 1 133 ? -9.471 -2.235 -9.623 1.00 65.00 133 ALA A N 1
ATOM 998 C CA . ALA A 1 133 ? -9.505 -0.785 -9.491 1.00 65.00 133 ALA A CA 1
ATOM 999 C C . ALA A 1 133 ? -8.105 -0.159 -9.345 1.00 65.00 133 ALA A C 1
ATOM 1001 O O . ALA A 1 133 ? -7.983 1.062 -9.481 1.00 65.00 133 ALA A O 1
ATOM 1002 N N . ALA A 1 134 ? -7.093 -0.953 -8.979 1.00 55.28 134 ALA A N 1
ATOM 1003 C CA . ALA A 1 134 ? -5.726 -0.497 -8.750 1.00 55.28 134 ALA A CA 1
ATOM 1004 C C . ALA A 1 134 ? -4.795 -0.740 -9.956 1.00 55.28 134 ALA A C 1
ATOM 1006 O O . ALA A 1 134 ? -3.922 0.101 -10.164 1.00 55.28 134 ALA A O 1
ATOM 1007 N N . ASP A 1 135 ? -4.996 -1.823 -10.714 1.00 61.31 135 ASP A N 1
ATOM 1008 C CA . ASP A 1 135 ? -4.322 -2.135 -11.996 1.00 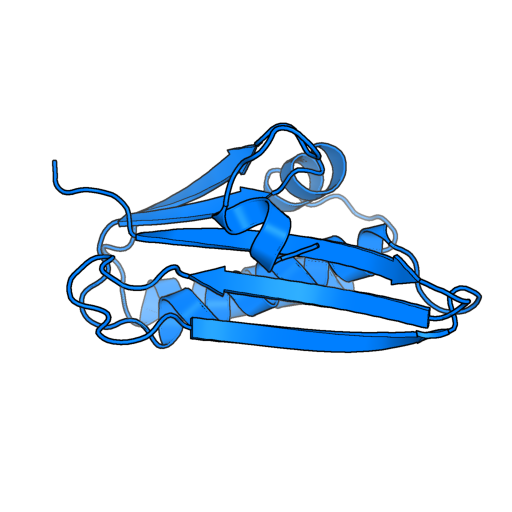61.31 135 ASP A CA 1
ATOM 1009 C C . ASP A 1 135 ? -4.629 -1.084 -13.087 1.00 61.31 135 ASP A C 1
ATOM 1011 O O . ASP A 1 135 ? -3.673 -0.557 -13.714 1.00 61.31 135 ASP A O 1
#